Protein AF-A0A316LKN6-F1 (afdb_monomer_lite)

Radius of gyration: 14.11 Å; chains: 1; bounding box: 35×22×44 Å

Foldseek 3Di:
DPCPDAQVNLQVLLCVLPVQKDWDAHDPDQQDWTWIAGNVPRDIDIDGSVCSSVVNDDDPVVVVVPPCPVDDDD

pLDDT: mean 80.26, std 15.25, range [41.09, 93.06]

Sequence (74 aa):
MSKIMSQEDFVKKVFDKKPTVEVLSEYKGQDQKVLFKCKICGHEWEAQARSMLRGLSGCRKCAGSYSYSNEEFL

Secondary structure (DSSP, 8-state):
---PPPHHHHHHHHHHH-TTEEE-S----TTSEEEEEETTT--EEEEEHHHHHHT----HHHHTT---------

Structure (mmCIF, N/CA/C/O backbone):
data_AF-A0A316LKN6-F1
#
_entry.id   AF-A0A316LKN6-F1
#
loop_
_atom_site.group_PDB
_atom_site.id
_atom_site.type_symbol
_atom_site.label_atom_id
_atom_site.label_alt_id
_atom_site.label_comp_id
_atom_site.label_asym_id
_atom_site.label_entity_id
_atom_site.label_seq_id
_atom_site.pdbx_PDB_ins_code
_atom_site.Cartn_x
_atom_site.Cartn_y
_atom_site.Cartn_z
_atom_site.occupancy
_atom_site.B_iso_or_equiv
_atom_site.auth_seq_id
_atom_site.auth_comp_id
_atom_site.auth_asym_id
_atom_site.auth_atom_id
_atom_site.pdbx_PDB_model_num
ATOM 1 N N . MET A 1 1 ? -1.797 12.683 22.342 1.00 43.19 1 MET A N 1
ATOM 2 C CA . MET A 1 1 ? -2.601 12.446 21.123 1.00 43.19 1 MET A CA 1
ATOM 3 C C . MET A 1 1 ? -2.208 11.090 20.562 1.00 43.19 1 MET A C 1
ATOM 5 O O . MET A 1 1 ? -1.060 10.930 20.162 1.00 43.19 1 MET A O 1
ATOM 9 N N . SER A 1 2 ? -3.096 10.096 20.609 1.00 48.25 2 SER A N 1
ATOM 10 C CA . SER A 1 2 ? -2.830 8.779 20.020 1.00 48.25 2 SER A CA 1
ATOM 11 C C . SER A 1 2 ? -2.740 8.949 18.509 1.00 48.25 2 SER A C 1
ATOM 13 O O . SER A 1 2 ? -3.735 9.269 17.865 1.00 48.25 2 SER A O 1
ATOM 15 N N . LYS A 1 3 ? -1.531 8.835 17.953 1.00 57.38 3 LYS A N 1
ATOM 16 C CA . LYS A 1 3 ? -1.268 9.059 16.528 1.00 57.38 3 LYS A CA 1
ATOM 17 C C . LYS A 1 3 ? -1.802 7.867 15.734 1.00 57.38 3 LYS A C 1
ATOM 19 O O . LYS A 1 3 ? -1.052 6.971 15.357 1.00 57.38 3 LYS A O 1
ATOM 24 N N . ILE A 1 4 ? -3.117 7.832 15.541 1.00 67.81 4 ILE A N 1
ATOM 25 C CA . ILE A 1 4 ? -3.750 6.940 14.576 1.00 67.81 4 ILE A CA 1
ATOM 26 C C . ILE A 1 4 ? -3.231 7.384 13.213 1.00 67.81 4 ILE A C 1
ATOM 28 O O . ILE A 1 4 ? -3.360 8.544 12.829 1.00 67.81 4 ILE A O 1
ATOM 32 N N . MET A 1 5 ? -2.537 6.481 12.532 1.00 77.31 5 MET A N 1
ATOM 33 C CA . MET A 1 5 ? -1.987 6.767 11.218 1.00 77.31 5 MET A CA 1
ATOM 34 C C . MET A 1 5 ? -3.125 6.746 10.201 1.00 77.31 5 MET A C 1
ATOM 36 O O . MET A 1 5 ? -3.775 5.717 10.040 1.00 77.31 5 MET A O 1
ATOM 40 N N . SER A 1 6 ? -3.372 7.872 9.541 1.00 87.81 6 SER A N 1
ATOM 41 C CA . SER A 1 6 ? -4.360 7.961 8.465 1.00 87.81 6 SER A CA 1
ATOM 42 C C . SER A 1 6 ? -3.846 7.286 7.192 1.00 87.81 6 SER A C 1
ATOM 44 O O . SER A 1 6 ? -2.635 7.163 6.988 1.00 87.81 6 SER A O 1
ATOM 46 N N . GLN A 1 7 ? -4.762 6.907 6.297 1.00 88.50 7 GLN A N 1
ATOM 47 C CA . GLN A 1 7 ? -4.417 6.348 4.986 1.00 88.50 7 GLN A CA 1
ATOM 48 C C . GLN A 1 7 ? -3.453 7.246 4.202 1.00 88.50 7 GLN A C 1
ATOM 50 O O . GLN A 1 7 ? -2.485 6.759 3.631 1.00 88.50 7 GLN A O 1
ATOM 55 N N . GLU A 1 8 ? -3.670 8.559 4.208 1.00 89.50 8 GLU A N 1
ATOM 56 C CA . GLU A 1 8 ? -2.815 9.509 3.490 1.00 89.50 8 GLU A CA 1
ATOM 57 C C . GLU A 1 8 ? -1.373 9.521 4.020 1.00 89.50 8 GLU A C 1
ATOM 59 O O . GLU A 1 8 ? -0.421 9.548 3.242 1.00 89.50 8 GLU A O 1
ATOM 64 N N . ASP A 1 9 ? -1.199 9.456 5.345 1.00 90.19 9 ASP A N 1
ATOM 65 C CA . ASP A 1 9 ? 0.121 9.387 5.984 1.00 90.19 9 ASP A CA 1
ATOM 66 C C . ASP A 1 9 ? 0.822 8.064 5.648 1.00 90.19 9 ASP A C 1
ATOM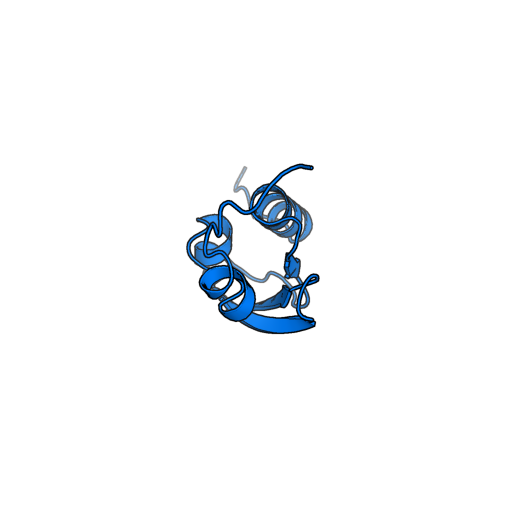 68 O O . ASP A 1 9 ? 2.018 8.038 5.352 1.00 90.19 9 ASP A O 1
ATOM 72 N N . PHE A 1 10 ? 0.057 6.969 5.613 1.00 89.69 10 PHE A N 1
ATOM 73 C CA . PHE A 1 10 ? 0.548 5.670 5.174 1.00 89.69 10 PHE A CA 1
ATOM 74 C C . PHE A 1 10 ? 1.029 5.703 3.716 1.00 89.69 10 PHE A C 1
ATOM 76 O O . PHE A 1 10 ? 2.163 5.309 3.442 1.00 89.69 10 PHE A O 1
ATOM 83 N N . VAL A 1 11 ? 0.210 6.221 2.795 1.00 90.50 11 VAL A N 1
ATOM 84 C CA . VAL A 1 11 ? 0.561 6.336 1.371 1.00 90.50 11 VAL A CA 1
ATOM 85 C C . VAL A 1 11 ? 1.801 7.208 1.192 1.00 90.50 11 VAL A C 1
ATOM 87 O O . VAL A 1 11 ? 2.717 6.790 0.491 1.00 90.50 11 VAL A O 1
ATOM 90 N N . LYS A 1 12 ? 1.893 8.359 1.875 1.00 91.19 12 LYS A N 1
ATOM 91 C CA . LYS A 1 12 ? 3.086 9.222 1.831 1.00 91.19 12 LYS A CA 1
ATOM 92 C C . LYS A 1 12 ? 4.347 8.488 2.279 1.00 91.19 12 LYS A C 1
ATOM 94 O O . LYS A 1 12 ? 5.353 8.560 1.589 1.00 91.19 12 LYS A O 1
ATOM 99 N N . LYS A 1 13 ? 4.298 7.742 3.387 1.00 90.44 13 LYS A N 1
ATOM 100 C CA . LYS A 1 13 ? 5.453 6.970 3.885 1.00 90.44 13 LYS A CA 1
ATOM 101 C C . LYS A 1 13 ? 5.869 5.839 2.951 1.00 90.44 13 LYS A C 1
ATOM 103 O O . LYS A 1 13 ? 7.058 5.555 2.821 1.00 90.44 13 LYS A O 1
ATOM 108 N N . VAL A 1 14 ? 4.901 5.167 2.328 1.00 89.50 14 VAL A N 1
ATOM 109 C CA . VAL A 1 14 ? 5.187 4.135 1.325 1.00 89.50 14 VAL A CA 1
ATOM 110 C C . VAL A 1 14 ? 5.793 4.772 0.077 1.00 89.50 14 VAL A C 1
ATOM 112 O O . VAL A 1 14 ? 6.801 4.271 -0.410 1.00 89.50 14 VAL A O 1
ATOM 115 N N . PHE A 1 15 ? 5.232 5.888 -0.390 1.00 89.00 15 PHE A N 1
ATOM 116 C CA . PHE A 1 15 ? 5.703 6.621 -1.562 1.00 89.00 15 PHE A CA 1
ATOM 117 C C . PHE A 1 15 ? 7.107 7.206 -1.363 1.00 89.00 15 PHE A C 1
ATOM 119 O O . PHE A 1 15 ? 7.937 7.086 -2.253 1.00 89.00 15 PHE A O 1
ATOM 126 N N . ASP A 1 16 ? 7.405 7.753 -0.183 1.00 90.00 16 ASP A N 1
ATOM 127 C CA . ASP A 1 16 ? 8.731 8.268 0.190 1.00 90.00 16 ASP A CA 1
ATOM 128 C C . ASP A 1 16 ? 9.821 7.189 0.069 1.00 90.00 16 ASP A C 1
ATOM 130 O O . ASP A 1 16 ? 10.892 7.419 -0.485 1.00 90.00 16 ASP A O 1
ATOM 134 N N . LYS A 1 17 ? 9.511 5.961 0.500 1.00 86.19 17 LYS A N 1
ATOM 135 C CA . LYS A 1 17 ? 10.435 4.823 0.389 1.00 86.19 17 LYS A CA 1
ATOM 136 C C . LYS A 1 17 ? 10.447 4.188 -0.998 1.00 86.19 17 LYS A C 1
ATOM 138 O O . LYS A 1 17 ? 11.474 3.659 -1.419 1.00 86.19 17 LYS A O 1
ATOM 143 N N . LYS A 1 18 ? 9.289 4.115 -1.654 1.00 84.19 18 LYS A N 1
ATOM 144 C CA . LYS A 1 18 ? 9.057 3.399 -2.915 1.00 84.19 18 LYS A CA 1
ATOM 145 C C . LYS A 1 18 ? 8.057 4.184 -3.772 1.00 84.19 18 LYS A C 1
ATOM 147 O O . LYS A 1 18 ? 6.889 3.799 -3.844 1.00 84.19 18 LYS A O 1
ATOM 152 N N . PRO A 1 19 ? 8.507 5.231 -4.488 1.00 87.06 19 PRO A N 1
ATOM 153 C CA . PRO A 1 19 ? 7.625 6.073 -5.308 1.00 87.06 19 PRO A CA 1
ATOM 154 C C . PRO A 1 19 ? 7.032 5.320 -6.509 1.00 87.06 19 PRO A C 1
ATOM 156 O O . PRO A 1 19 ? 6.051 5.736 -7.120 1.00 87.06 19 PRO A O 1
ATOM 159 N N . THR A 1 20 ? 7.61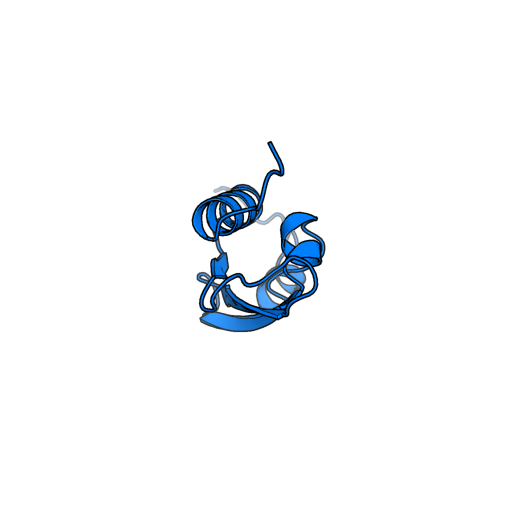5 4.169 -6.837 1.00 87.31 20 THR A N 1
ATOM 160 C CA . THR A 1 20 ? 7.204 3.275 -7.922 1.00 87.31 20 THR A CA 1
ATOM 161 C C . THR A 1 20 ? 6.095 2.304 -7.513 1.00 87.31 20 THR A C 1
ATOM 163 O O . THR A 1 20 ? 5.675 1.469 -8.319 1.00 87.31 20 THR A O 1
ATOM 166 N N . VAL A 1 21 ? 5.623 2.383 -6.266 1.00 89.62 21 VAL A N 1
ATOM 167 C CA . VAL 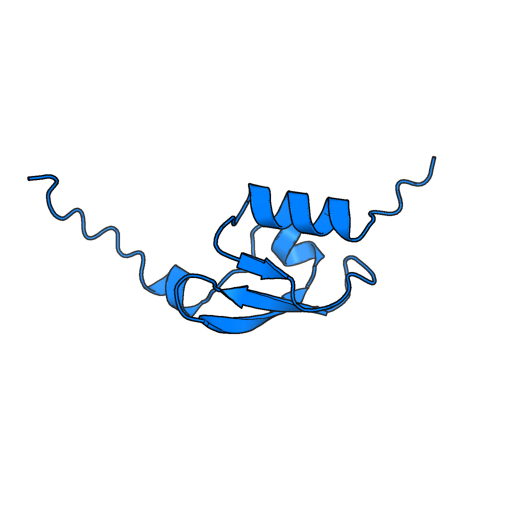A 1 21 ? 4.572 1.529 -5.715 1.00 89.62 21 VAL A CA 1
ATOM 168 C C . VAL A 1 21 ? 3.331 2.361 -5.418 1.00 89.62 21 VAL A C 1
ATOM 170 O O . VAL A 1 21 ? 3.394 3.398 -4.765 1.00 89.62 21 VAL A O 1
ATOM 173 N N . GLU A 1 22 ? 2.190 1.877 -5.890 1.00 91.38 22 GLU A 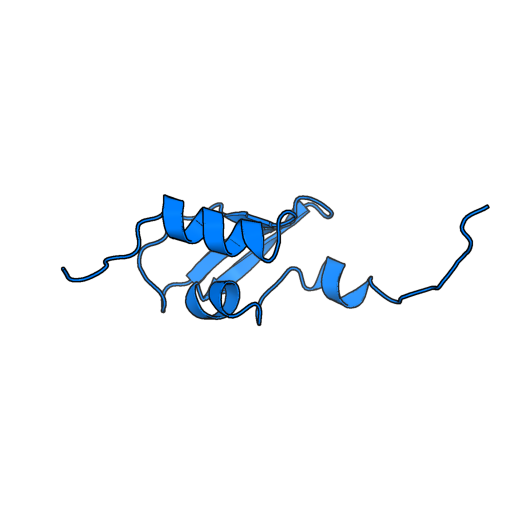N 1
ATOM 174 C CA . GLU A 1 22 ? 0.866 2.421 -5.624 1.00 91.38 22 GLU A CA 1
ATOM 175 C C . GLU A 1 22 ? 0.129 1.558 -4.605 1.00 91.38 22 GLU A C 1
ATOM 177 O O . GLU A 1 22 ? 0.235 0.331 -4.620 1.00 91.38 22 GLU A O 1
ATOM 182 N N . VAL A 1 23 ? -0.623 2.204 -3.721 1.00 92.31 23 VAL A N 1
ATOM 183 C CA . VAL A 1 23 ? -1.479 1.533 -2.743 1.00 92.31 23 VAL A CA 1
ATOM 184 C C . VAL A 1 23 ? -2.886 1.455 -3.329 1.00 92.31 23 VAL A C 1
ATOM 186 O O . VAL A 1 23 ? -3.486 2.493 -3.587 1.00 92.31 23 VAL A O 1
ATOM 189 N N . LEU A 1 24 ? -3.397 0.244 -3.556 1.00 91.56 24 LEU A N 1
ATOM 190 C CA . LEU A 1 24 ? -4.727 0.026 -4.142 1.00 91.56 24 LEU A CA 1
ATOM 191 C C . LEU A 1 24 ? -5.813 -0.236 -3.095 1.00 91.56 24 LEU A C 1
ATOM 193 O O . LEU A 1 24 ? -6.979 0.055 -3.333 1.00 91.56 24 LEU A O 1
ATOM 197 N N . SER A 1 25 ? -5.443 -0.818 -1.953 1.00 91.56 25 SER A N 1
ATOM 198 C CA . SER A 1 25 ? -6.389 -1.157 -0.884 1.00 91.56 25 SER A CA 1
ATOM 199 C C . SER A 1 25 ? -6.372 -0.134 0.245 1.00 91.56 25 SER A C 1
ATOM 201 O O . SER A 1 25 ? -5.363 0.524 0.495 1.00 91.56 25 SER A O 1
ATOM 203 N N . GLU A 1 26 ? -7.476 -0.077 0.989 1.00 89.44 26 GLU A N 1
ATOM 204 C CA . GLU A 1 26 ? -7.604 0.788 2.155 1.00 89.44 26 GLU A CA 1
ATOM 205 C C . GLU A 1 26 ? -6.667 0.364 3.297 1.00 89.44 26 GLU A C 1
ATOM 207 O O . GLU A 1 26 ? -6.554 -0.822 3.634 1.00 89.44 26 GLU A O 1
ATOM 212 N N . TYR A 1 27 ? -6.005 1.340 3.922 1.00 87.56 27 TYR A N 1
ATOM 213 C CA . TYR A 1 27 ? -5.191 1.104 5.113 1.00 87.56 27 TYR A CA 1
ATOM 214 C C . TYR A 1 27 ? -6.078 1.045 6.365 1.00 87.56 27 TYR A C 1
ATOM 216 O O . TYR A 1 27 ? -6.521 2.070 6.876 1.00 87.56 27 TYR A O 1
ATOM 224 N N . LYS A 1 28 ? -6.292 -0.167 6.890 1.00 85.25 28 LYS A N 1
ATOM 225 C CA . LYS A 1 28 ? -7.065 -0.409 8.127 1.00 85.25 28 LYS A CA 1
ATOM 226 C C . LYS A 1 28 ? -6.203 -0.637 9.374 1.00 85.25 28 LYS A C 1
ATOM 228 O O . LYS A 1 28 ? -6.725 -0.696 10.482 1.00 85.25 28 LYS A O 1
ATOM 233 N N . GLY A 1 29 ? -4.886 -0.784 9.215 1.00 85.44 29 GLY A N 1
ATOM 234 C CA . GLY A 1 29 ? -3.963 -1.014 10.327 1.00 85.44 29 GLY A CA 1
ATOM 235 C C . GLY A 1 29 ? -2.609 -1.575 9.895 1.00 85.44 29 GLY A C 1
ATOM 236 O O . GLY A 1 29 ? -2.437 -2.032 8.767 1.00 85.44 29 GLY A O 1
ATOM 237 N N . GLN A 1 30 ? -1.635 -1.554 10.808 1.00 84.12 30 GLN A N 1
ATOM 238 C CA . GLN A 1 30 ? -0.252 -1.966 10.526 1.00 84.12 30 GLN A CA 1
ATOM 239 C C . GLN A 1 30 ? -0.109 -3.473 10.255 1.00 84.12 30 GLN A C 1
ATOM 241 O O . GLN A 1 30 ? 0.675 -3.867 9.389 1.00 84.12 30 GLN A O 1
ATOM 246 N N . ASP A 1 31 ? -0.877 -4.305 10.957 1.00 86.12 31 ASP A N 1
ATOM 247 C CA . ASP A 1 31 ? -0.874 -5.766 10.790 1.00 86.12 31 ASP A CA 1
ATOM 248 C C . ASP A 1 31 ? -1.804 -6.255 9.674 1.00 86.12 31 ASP A C 1
ATOM 250 O O . ASP A 1 31 ? -1.804 -7.438 9.331 1.00 86.12 31 ASP A O 1
ATOM 254 N N . GLN A 1 32 ? -2.574 -5.350 9.069 1.00 90.25 32 GLN A N 1
ATOM 255 C CA . GLN A 1 32 ? -3.439 -5.689 7.950 1.00 90.25 32 GLN A CA 1
ATOM 256 C C . GLN A 1 32 ? -2.629 -5.815 6.659 1.00 90.25 32 GLN A C 1
ATOM 258 O O . GLN A 1 32 ? -1.626 -5.121 6.437 1.00 90.25 32 GLN A O 1
ATOM 263 N N . LYS A 1 33 ? -3.080 -6.727 5.797 1.00 91.25 33 LYS A N 1
ATOM 264 C CA . LYS A 1 33 ? -2.578 -6.829 4.431 1.00 91.25 33 LYS A CA 1
ATOM 265 C C . LYS A 1 33 ? -3.206 -5.724 3.599 1.00 91.25 33 LYS A C 1
ATOM 267 O O . LYS A 1 33 ? -4.405 -5.480 3.676 1.00 91.25 33 LYS A O 1
ATOM 272 N N . VAL A 1 34 ? -2.371 -5.068 2.816 1.00 92.38 34 VAL A N 1
ATOM 273 C CA . VAL A 1 34 ? -2.764 -4.025 1.882 1.00 92.38 34 VAL A CA 1
ATOM 274 C C . VAL A 1 34 ? -2.313 -4.476 0.499 1.00 92.38 34 VAL A C 1
ATOM 276 O O . VAL A 1 34 ? -1.232 -5.053 0.345 1.00 92.38 34 VAL A O 1
ATOM 279 N N . LEU A 1 35 ? -3.169 -4.262 -0.494 1.00 93.06 35 LEU A N 1
ATOM 280 C CA . LEU A 1 35 ? -2.861 -4.527 -1.890 1.00 93.06 35 LEU A CA 1
ATOM 281 C C . LEU A 1 35 ? -2.039 -3.372 -2.460 1.00 93.06 35 LEU A C 1
ATOM 283 O O . LEU A 1 35 ? -2.432 -2.205 -2.362 1.00 93.06 35 LEU A O 1
ATOM 287 N N . PHE A 1 36 ? -0.913 -3.714 -3.073 1.00 92.00 36 PHE A N 1
ATOM 288 C CA . PHE A 1 36 ? -0.017 -2.781 -3.738 1.00 92.00 36 PHE A CA 1
ATOM 289 C C . PHE A 1 36 ? 0.132 -3.145 -5.203 1.00 92.00 36 PHE A C 1
ATOM 291 O O . PHE A 1 36 ? 0.086 -4.319 -5.567 1.00 92.00 36 PHE A O 1
ATOM 298 N N . LYS A 1 37 ? 0.390 -2.133 -6.024 1.00 91.69 37 LYS A N 1
ATOM 299 C CA . LYS A 1 37 ? 0.676 -2.282 -7.445 1.00 91.69 37 LYS A CA 1
ATOM 300 C C . LYS A 1 37 ? 1.978 -1.596 -7.799 1.00 91.69 37 LYS A C 1
ATOM 302 O O . LYS A 1 37 ? 2.246 -0.473 -7.384 1.00 91.69 37 LYS A O 1
ATOM 307 N N . CYS A 1 38 ? 2.811 -2.263 -8.583 1.00 91.00 38 CYS A N 1
ATOM 308 C CA . CYS A 1 38 ? 4.028 -1.663 -9.101 1.00 91.00 38 CYS A CA 1
ATOM 309 C C . CYS A 1 38 ? 3.680 -0.858 -10.348 1.00 91.00 38 CYS A C 1
ATOM 311 O O . CYS A 1 38 ? 3.171 -1.418 -11.314 1.00 91.00 38 CYS A O 1
ATOM 313 N N . LYS A 1 39 ? 4.018 0.432 -10.362 1.00 88.12 39 LYS A N 1
ATOM 314 C CA . LYS A 1 39 ? 3.854 1.287 -11.544 1.00 88.12 39 LYS A CA 1
ATOM 315 C C . LYS A 1 39 ? 4.832 0.944 -12.672 1.00 88.12 39 LYS A C 1
ATOM 317 O O . LYS A 1 39 ? 4.556 1.273 -13.814 1.00 88.12 39 LYS A O 1
ATOM 322 N N . ILE A 1 40 ? 5.944 0.268 -12.364 1.00 87.00 40 ILE A N 1
ATOM 323 C CA . ILE A 1 40 ? 6.963 -0.114 -13.357 1.00 87.00 40 ILE A CA 1
ATOM 324 C C . ILE A 1 40 ? 6.508 -1.331 -14.167 1.00 87.00 40 ILE A C 1
ATOM 326 O O . ILE A 1 40 ? 6.475 -1.287 -15.388 1.00 87.00 40 ILE A O 1
ATOM 330 N N . CYS A 1 41 ? 6.178 -2.434 -13.488 1.00 86.81 41 CYS A N 1
ATOM 331 C CA . CYS A 1 41 ? 5.853 -3.704 -14.150 1.00 86.81 41 CYS A CA 1
ATOM 332 C C . CYS A 1 41 ? 4.360 -4.053 -14.130 1.00 86.81 41 CYS A C 1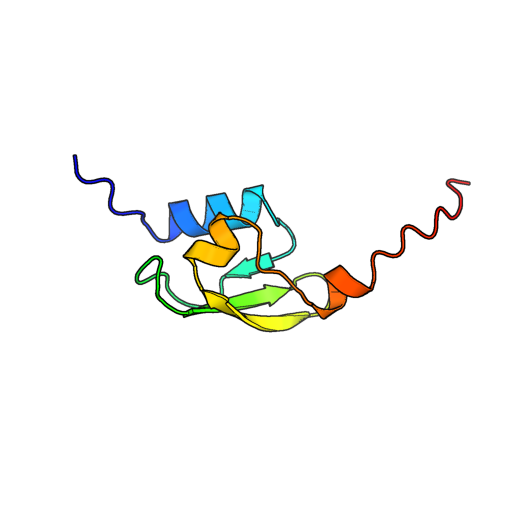
ATOM 334 O O . CYS A 1 41 ? 3.974 -5.101 -14.637 1.00 86.81 41 CYS A O 1
ATOM 336 N N . GLY A 1 42 ? 3.523 -3.238 -13.485 1.00 88.25 42 GLY A N 1
ATOM 337 C CA . GLY A 1 42 ? 2.092 -3.498 -13.335 1.00 88.25 42 GLY A CA 1
ATOM 338 C C . GLY A 1 42 ? 1.738 -4.625 -12.360 1.00 88.25 42 GLY A C 1
ATOM 339 O O . GLY A 1 42 ? 0.558 -4.895 -12.180 1.00 88.25 42 GLY A O 1
ATOM 340 N N . HIS A 1 43 ? 2.718 -5.282 -11.726 1.00 89.38 43 HIS A N 1
ATOM 341 C CA . HIS A 1 43 ? 2.461 -6.410 -10.830 1.00 89.38 43 HIS A CA 1
ATOM 342 C C . HIS A 1 43 ? 1.743 -5.972 -9.555 1.00 89.38 43 HIS A C 1
ATOM 344 O O . HIS A 1 43 ? 2.153 -5.007 -8.908 1.00 89.38 43 HIS A O 1
ATOM 350 N N . GLU A 1 44 ? 0.729 -6.734 -9.169 1.00 92.44 44 GLU A N 1
ATOM 351 C CA . GLU A 1 44 ? -0.057 -6.526 -7.958 1.00 92.44 44 GLU A CA 1
ATOM 352 C C . GLU A 1 44 ? 0.313 -7.584 -6.916 1.00 92.44 44 GLU A C 1
ATOM 354 O O . GLU A 1 44 ? 0.421 -8.772 -7.227 1.00 92.44 44 GLU A O 1
ATOM 359 N N . TRP A 1 45 ? 0.551 -7.160 -5.676 1.00 90.69 45 TRP A N 1
ATOM 360 C CA . TRP A 1 45 ? 0.839 -8.069 -4.570 1.00 90.69 45 TRP A CA 1
ATOM 361 C C . TRP A 1 45 ? 0.297 -7.531 -3.254 1.00 90.69 45 TRP A C 1
ATOM 363 O O . TRP A 1 45 ? 0.236 -6.326 -3.012 1.00 90.69 45 TRP A O 1
ATOM 373 N N . GLU A 1 46 ? -0.039 -8.450 -2.360 1.00 91.50 46 GLU A N 1
ATOM 374 C CA . GLU A 1 46 ? -0.464 -8.124 -1.007 1.00 91.50 46 GLU A CA 1
ATOM 375 C C . GLU A 1 46 ? 0.725 -8.194 -0.051 1.00 91.50 46 GLU A C 1
ATOM 377 O O . GLU A 1 46 ? 1.488 -9.165 -0.035 1.00 91.50 46 GLU A O 1
ATOM 382 N N . ALA A 1 47 ? 0.884 -7.168 0.779 1.00 90.31 47 ALA A N 1
ATOM 383 C CA . ALA A 1 47 ? 1.896 -7.143 1.826 1.00 90.31 47 ALA A CA 1
ATOM 384 C C . ALA A 1 47 ? 1.336 -6.525 3.107 1.00 90.31 47 ALA A C 1
ATOM 386 O O . ALA A 1 47 ? 0.396 -5.735 3.078 1.00 90.31 47 ALA A O 1
ATOM 387 N N . GLN A 1 48 ? 1.925 -6.873 4.251 1.00 91.38 48 GLN A N 1
ATOM 388 C CA . GLN A 1 48 ? 1.574 -6.214 5.508 1.00 91.38 48 GLN A CA 1
ATOM 389 C C . GLN A 1 48 ? 1.995 -4.744 5.453 1.00 91.38 48 GLN A C 1
ATOM 391 O O . GLN A 1 48 ? 3.132 -4.431 5.075 1.00 91.38 48 GLN A O 1
ATOM 396 N N . ALA A 1 49 ? 1.113 -3.851 5.897 1.00 90.06 49 ALA A N 1
ATOM 397 C CA . ALA A 1 49 ? 1.390 -2.422 5.929 1.00 90.06 49 ALA A CA 1
ATOM 398 C C . ALA A 1 49 ? 2.652 -2.097 6.748 1.00 90.06 49 ALA A C 1
ATOM 400 O O . ALA A 1 49 ? 3.509 -1.339 6.291 1.00 90.06 49 ALA A O 1
ATOM 401 N N . ARG A 1 50 ? 2.845 -2.747 7.906 1.00 90.00 50 ARG A N 1
ATOM 402 C CA . ARG A 1 50 ? 4.064 -2.610 8.724 1.00 90.00 50 ARG A CA 1
ATOM 403 C C . ARG A 1 50 ? 5.336 -2.969 7.957 1.00 90.00 50 ARG A C 1
ATOM 405 O O . ARG A 1 50 ? 6.352 -2.297 8.102 1.00 90.00 50 ARG A O 1
ATOM 412 N N . SER A 1 51 ? 5.293 -4.004 7.120 1.00 88.94 51 SER A N 1
ATOM 413 C CA . SER A 1 51 ? 6.457 -4.460 6.356 1.00 88.94 51 SER A CA 1
ATOM 414 C C . SER A 1 51 ? 6.799 -3.487 5.232 1.00 88.94 51 SER A C 1
ATOM 416 O O . SER A 1 51 ? 7.978 -3.238 4.978 1.00 88.94 51 SER A O 1
ATOM 418 N N . MET A 1 52 ? 5.786 -2.879 4.609 1.00 88.88 52 MET A N 1
ATOM 419 C CA . MET A 1 52 ? 5.967 -1.819 3.611 1.00 88.88 52 MET A CA 1
ATOM 420 C C . MET A 1 52 ? 6.528 -0.540 4.234 1.00 88.88 52 MET A C 1
ATOM 422 O O . MET A 1 52 ? 7.494 0.011 3.715 1.00 88.88 52 MET A O 1
ATOM 426 N N . LEU A 1 53 ? 6.017 -0.128 5.400 1.00 87.19 53 LEU A N 1
ATOM 427 C CA . LEU A 1 53 ? 6.545 1.013 6.160 1.00 87.19 53 LEU A CA 1
ATOM 428 C C . LEU A 1 53 ? 7.997 0.802 6.587 1.00 87.19 53 LEU A C 1
ATOM 430 O O . LEU A 1 53 ? 8.806 1.725 6.536 1.00 87.19 53 LEU A O 1
ATOM 434 N N . ARG A 1 54 ? 8.358 -0.423 6.979 1.00 85.50 54 ARG A N 1
ATOM 435 C CA . ARG A 1 54 ? 9.753 -0.778 7.274 1.00 85.50 54 ARG A CA 1
ATOM 436 C C . ARG A 1 54 ? 10.623 -0.867 6.017 1.00 85.50 54 ARG A C 1
ATOM 438 O O . ARG A 1 54 ? 11.839 -0.842 6.141 1.00 85.50 54 ARG A O 1
ATOM 445 N N . GLY A 1 55 ? 10.031 -0.930 4.824 1.00 81.12 55 GLY A N 1
ATOM 446 C CA . GLY A 1 55 ? 10.733 -1.083 3.545 1.00 81.12 55 GLY A CA 1
ATOM 447 C C . GLY A 1 55 ? 11.108 -2.528 3.195 1.00 81.12 55 GLY A C 1
ATOM 448 O O . GLY A 1 55 ? 11.687 -2.756 2.134 1.00 81.12 55 GLY A O 1
ATOM 449 N N . LEU A 1 56 ? 10.733 -3.498 4.037 1.00 80.62 56 LEU A N 1
ATOM 450 C CA . LEU A 1 56 ? 11.057 -4.924 3.893 1.00 80.62 56 LEU A CA 1
ATOM 451 C C . LEU A 1 56 ? 10.282 -5.602 2.757 1.00 80.62 56 LEU A C 1
ATOM 453 O O . LEU A 1 56 ? 10.750 -6.576 2.179 1.00 80.62 56 LEU A O 1
ATOM 457 N N . SER A 1 57 ? 9.092 -5.097 2.429 1.00 80.69 57 SER A N 1
ATOM 458 C CA . SER A 1 57 ? 8.260 -5.621 1.341 1.00 80.69 57 SER A CA 1
ATOM 459 C C . SER A 1 57 ? 8.295 -4.692 0.132 1.00 80.69 57 SER A C 1
ATOM 461 O O . SER A 1 57 ? 8.364 -3.473 0.278 1.00 80.69 57 SER A O 1
ATOM 463 N N . GLY A 1 58 ? 8.283 -5.252 -1.076 1.00 82.31 58 GLY A N 1
ATOM 464 C CA . GLY A 1 58 ? 8.280 -4.508 -2.335 1.00 82.31 58 GLY A CA 1
ATOM 465 C C . GLY A 1 58 ? 7.979 -5.416 -3.523 1.00 82.31 58 GLY A C 1
ATOM 466 O O . GLY A 1 58 ? 7.748 -6.613 -3.353 1.00 82.31 58 GLY A O 1
ATOM 467 N N . CYS A 1 59 ? 7.991 -4.843 -4.724 1.00 83.94 59 CYS A N 1
ATOM 468 C CA . CYS A 1 59 ? 7.725 -5.598 -5.940 1.00 83.94 59 CYS A CA 1
ATOM 469 C C . CYS A 1 59 ? 8.825 -6.643 -6.167 1.00 83.94 59 CYS A C 1
ATOM 471 O O . CYS A 1 59 ? 9.948 -6.285 -6.507 1.00 83.94 59 CYS A O 1
ATOM 473 N N . ARG A 1 60 ? 8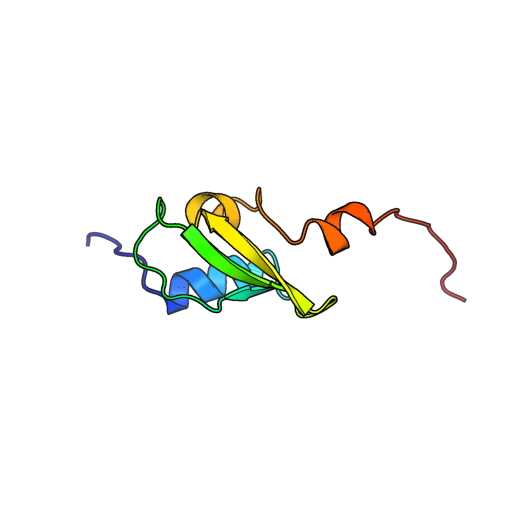.508 -7.934 -6.012 1.00 77.94 60 ARG A N 1
ATOM 474 C CA . ARG A 1 60 ? 9.473 -9.034 -6.217 1.00 77.94 60 ARG A CA 1
ATOM 475 C C . ARG A 1 60 ? 9.978 -9.122 -7.656 1.00 77.94 60 ARG A C 1
ATOM 477 O O . ARG A 1 60 ? 11.121 -9.502 -7.868 1.00 77.94 60 ARG A O 1
ATOM 484 N N . LYS A 1 61 ? 9.140 -8.736 -8.623 1.00 77.06 61 LYS A N 1
ATOM 485 C CA . LYS A 1 61 ? 9.519 -8.663 -10.038 1.00 77.06 61 LYS A CA 1
ATOM 486 C C . LYS A 1 61 ? 10.603 -7.607 -10.250 1.00 77.06 61 LYS A C 1
ATOM 488 O O . LYS A 1 61 ? 11.632 -7.928 -10.810 1.00 77.06 61 LYS A O 1
ATOM 493 N N . CYS A 1 62 ? 10.424 -6.393 -9.726 1.00 76.25 62 CYS A N 1
ATOM 494 C CA . CYS A 1 62 ? 11.416 -5.323 -9.882 1.00 76.25 62 CYS A CA 1
ATOM 495 C C . CYS A 1 62 ? 12.632 -5.480 -8.957 1.00 76.25 62 CYS A C 1
ATOM 497 O O . CYS A 1 62 ? 13.737 -5.127 -9.348 1.00 76.25 62 CYS A O 1
ATOM 499 N N . ALA A 1 63 ? 12.449 -6.017 -7.747 1.00 68.25 63 ALA A N 1
ATOM 500 C CA . ALA A 1 63 ? 13.533 -6.203 -6.783 1.00 68.25 63 ALA A CA 1
ATOM 501 C C . ALA A 1 63 ? 14.554 -7.259 -7.238 1.00 68.25 63 ALA A C 1
ATOM 503 O O . ALA A 1 63 ? 15.725 -7.136 -6.907 1.00 68.25 63 ALA A O 1
ATOM 504 N N . GLY A 1 64 ? 14.122 -8.269 -8.003 1.00 60.84 64 GLY A N 1
ATOM 505 C CA . GLY A 1 64 ? 15.014 -9.259 -8.615 1.00 60.84 64 GLY A CA 1
ATOM 506 C C . GLY A 1 64 ? 15.609 -8.837 -9.964 1.00 60.84 64 GLY A C 1
ATOM 507 O O . GLY A 1 64 ? 16.486 -9.528 -10.464 1.00 60.84 64 GLY A O 1
ATOM 508 N N . SER A 1 65 ? 15.142 -7.730 -10.554 1.00 52.06 65 SER A N 1
ATOM 509 C CA . SER A 1 65 ? 15.622 -7.218 -11.850 1.00 52.06 65 SER A CA 1
ATOM 510 C C . SER A 1 65 ? 16.649 -6.098 -11.730 1.00 52.06 65 SER A C 1
ATOM 512 O O . SER A 1 65 ? 17.246 -5.730 -12.732 1.00 52.06 65 SER A O 1
ATOM 514 N N . TYR A 1 66 ? 16.887 -5.569 -10.528 1.00 48.69 66 TYR A N 1
ATOM 515 C CA . TYR A 1 66 ? 18.038 -4.706 -10.274 1.00 48.69 66 TYR A CA 1
ATOM 516 C C . TYR A 1 66 ? 19.273 -5.583 -10.015 1.00 48.69 66 TYR A C 1
ATOM 518 O O . TYR A 1 66 ? 19.864 -5.562 -8.936 1.00 48.69 66 TYR A O 1
ATOM 526 N N . SER A 1 67 ? 19.693 -6.365 -11.016 1.00 42.06 67 SER A N 1
ATOM 527 C CA . SER A 1 67 ? 21.136 -6.468 -11.191 1.00 42.06 67 SER A CA 1
ATOM 528 C C . SER A 1 67 ? 21.570 -5.047 -11.518 1.00 42.06 67 SER A C 1
ATOM 530 O O . SER A 1 67 ? 21.066 -4.443 -12.463 1.00 42.06 67 SER A O 1
ATOM 532 N N . TYR A 1 68 ? 22.454 -4.473 -10.709 1.00 47.19 68 TYR A N 1
ATOM 533 C CA . TYR A 1 68 ? 23.292 -3.379 -11.179 1.00 47.19 68 TYR A CA 1
ATOM 534 C C . TYR A 1 68 ? 24.162 -3.985 -12.293 1.00 47.19 68 TYR A C 1
ATOM 536 O O . TYR A 1 68 ? 25.319 -4.336 -12.082 1.00 47.19 68 TYR A O 1
ATOM 544 N N . SER A 1 69 ? 23.576 -4.223 -13.466 1.00 41.09 69 SER A N 1
ATOM 545 C CA . SER A 1 69 ? 24.350 -4.267 -14.687 1.00 41.09 69 SER A CA 1
ATOM 546 C C . SER A 1 69 ? 24.748 -2.815 -14.863 1.00 41.09 69 SER A C 1
ATOM 548 O O . SER A 1 69 ? 23.945 -1.952 -15.210 1.00 41.09 69 SER A O 1
ATOM 550 N N . ASN A 1 70 ? 25.950 -2.525 -14.391 1.00 53.16 70 ASN A N 1
ATOM 551 C CA . ASN A 1 70 ? 26.606 -1.248 -14.516 1.00 53.16 70 ASN A CA 1
ATOM 552 C C . ASN A 1 70 ? 26.943 -1.099 -16.007 1.00 53.16 70 ASN A C 1
ATOM 554 O O . ASN A 1 70 ? 28.065 -1.382 -16.405 1.00 53.16 70 ASN A O 1
ATOM 558 N N . GLU A 1 71 ? 25.948 -0.780 -16.833 1.00 56.69 71 GLU A N 1
ATOM 559 C CA . GLU A 1 71 ? 26.103 -0.628 -18.282 1.00 56.69 71 GLU A CA 1
ATOM 560 C C . GLU A 1 71 ? 25.915 0.852 -18.607 1.00 56.69 71 GLU A C 1
ATOM 562 O O . GLU A 1 71 ? 24.810 1.385 -18.551 1.00 56.69 71 GLU A O 1
ATOM 567 N N . GLU A 1 72 ? 27.062 1.494 -18.827 1.00 58.22 72 GLU A N 1
ATOM 568 C CA . GLU A 1 72 ? 27.284 2.689 -19.638 1.00 58.22 72 GLU A CA 1
ATOM 569 C C . GLU A 1 72 ? 26.204 3.789 -19.625 1.00 58.22 72 GLU A C 1
ATOM 571 O O . GLU A 1 72 ? 25.217 3.768 -20.360 1.00 58.22 72 GLU A O 1
ATOM 576 N N . PHE A 1 73 ? 26.509 4.873 -18.908 1.00 57.59 73 PHE A N 1
ATOM 577 C CA . PHE A 1 73 ? 26.242 6.194 -19.471 1.00 57.59 73 PHE A CA 1
ATOM 578 C C . PHE A 1 73 ? 27.167 6.372 -20.688 1.00 57.59 73 PHE A C 1
ATOM 580 O O . PHE A 1 73 ? 28.388 6.375 -20.522 1.00 57.59 73 PHE A O 1
ATOM 587 N N . LEU A 1 74 ? 26.574 6.461 -21.881 1.00 46.22 74 LEU A N 1
ATOM 588 C CA . LEU A 1 74 ? 27.195 7.010 -23.095 1.00 46.22 74 LEU A CA 1
ATOM 589 C C . LEU A 1 74 ? 27.613 8.473 -22.895 1.00 46.22 74 LEU A C 1
ATOM 591 O O . LEU A 1 74 ? 26.861 9.206 -22.208 1.00 46.22 74 LEU A O 1
#